Protein AF-A0A3P7I7C4-F1 (afdb_monomer)

Sequence (136 aa):
MLDLSQIRPTVEDSVFALIKLLDEKANQEAFDILNYYKEFAIDVIYRIALGQQGSKMFQDDKMTRVDKIFQRSFRQPIFYLANTVPCLGPMLRKLLLATSKLRQKILPVPVLFEQVYRTIDDRIDERVIYDDWITQ

Structure (mmCIF, N/CA/C/O backbone):
data_AF-A0A3P7I7C4-F1
#
_entry.id   AF-A0A3P7I7C4-F1
#
loop_
_atom_site.group_PDB
_atom_site.id
_atom_site.type_symbol
_atom_site.label_atom_id
_atom_site.label_alt_id
_atom_site.label_comp_id
_atom_site.label_asym_id
_atom_site.label_entity_id
_atom_site.label_seq_id
_atom_site.pdbx_PDB_ins_code
_atom_site.Cartn_x
_atom_site.Cartn_y
_atom_site.Cartn_z
_atom_site.occupan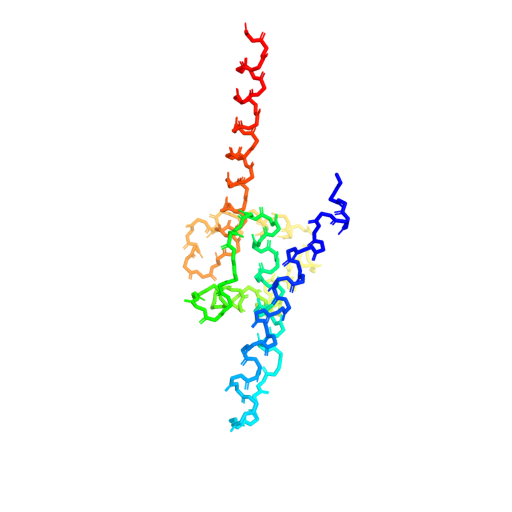cy
_atom_site.B_iso_or_equiv
_atom_site.auth_seq_id
_atom_site.auth_comp_id
_atom_site.auth_asym_id
_atom_site.auth_atom_id
_atom_site.pdbx_PDB_model_num
ATOM 1 N N . MET A 1 1 ? 20.246 -5.024 -6.135 1.00 43.50 1 MET A N 1
ATOM 2 C CA . MET A 1 1 ? 19.690 -5.804 -5.007 1.00 43.50 1 MET A CA 1
ATOM 3 C C . MET A 1 1 ? 19.291 -4.788 -3.948 1.00 43.50 1 MET A C 1
ATOM 5 O O . MET A 1 1 ? 20.137 -3.969 -3.621 1.00 43.50 1 MET A O 1
ATOM 9 N N . LEU A 1 2 ? 18.020 -4.726 -3.536 1.00 56.19 2 LEU A N 1
ATOM 10 C CA . LEU A 1 2 ? 17.577 -3.776 -2.505 1.00 56.19 2 LEU A CA 1
ATOM 11 C C . LEU A 1 2 ? 18.249 -4.145 -1.181 1.00 56.19 2 LEU A C 1
ATOM 13 O O . LEU A 1 2 ? 18.064 -5.262 -0.701 1.00 56.19 2 LEU A O 1
ATOM 17 N N . ASP A 1 3 ? 19.038 -3.233 -0.625 1.00 76.44 3 ASP A N 1
ATOM 18 C CA . ASP A 1 3 ? 19.624 -3.427 0.694 1.00 76.44 3 ASP A CA 1
ATOM 19 C C . ASP A 1 3 ? 18.575 -3.090 1.764 1.00 76.44 3 ASP A C 1
ATOM 21 O O . ASP A 1 3 ? 17.900 -2.058 1.699 1.00 76.44 3 ASP A O 1
ATOM 25 N N . LEU A 1 4 ? 18.408 -3.980 2.743 1.00 72.69 4 LEU A N 1
ATOM 26 C CA . LEU A 1 4 ? 17.391 -3.853 3.794 1.00 72.69 4 LEU A CA 1
ATOM 27 C C . LEU A 1 4 ? 17.602 -2.586 4.634 1.00 72.69 4 LEU A C 1
ATOM 29 O O . LEU A 1 4 ? 16.640 -2.013 5.145 1.00 72.69 4 LEU A O 1
ATOM 33 N N . SER A 1 5 ? 18.852 -2.124 4.718 1.00 75.31 5 SER A N 1
ATOM 34 C CA . SER A 1 5 ? 19.245 -0.872 5.368 1.00 75.31 5 SER A CA 1
ATOM 35 C C . SER A 1 5 ? 18.533 0.354 4.777 1.00 75.31 5 SER A C 1
ATOM 37 O O . SER A 1 5 ? 18.150 1.254 5.521 1.00 75.31 5 SER A O 1
ATOM 39 N N . GLN A 1 6 ? 18.290 0.366 3.462 1.00 77.50 6 GLN A N 1
ATOM 40 C CA . GLN A 1 6 ? 17.668 1.487 2.749 1.00 77.50 6 GLN A CA 1
ATOM 41 C C . GLN A 1 6 ? 16.142 1.480 2.854 1.00 77.50 6 GLN A C 1
ATOM 43 O O . GLN A 1 6 ? 15.512 2.532 2.836 1.00 77.50 6 GLN A O 1
ATOM 48 N N . ILE A 1 7 ? 15.541 0.295 2.977 1.00 83.44 7 ILE A N 1
ATOM 49 C CA . ILE A 1 7 ? 14.085 0.131 3.083 1.00 83.44 7 ILE A CA 1
ATOM 50 C C . ILE A 1 7 ? 13.589 0.440 4.501 1.00 83.44 7 ILE A C 1
ATOM 52 O O . ILE A 1 7 ? 12.469 0.920 4.685 1.00 83.44 7 ILE A O 1
ATOM 56 N N . ARG A 1 8 ? 14.417 0.152 5.510 1.00 84.12 8 ARG A N 1
ATOM 57 C CA . ARG A 1 8 ? 14.079 0.297 6.927 1.00 84.12 8 ARG A CA 1
ATOM 58 C C . ARG A 1 8 ? 13.399 1.630 7.291 1.00 84.12 8 ARG A C 1
ATOM 60 O O . ARG A 1 8 ? 12.311 1.547 7.859 1.00 84.12 8 ARG A O 1
ATOM 67 N N . PRO A 1 9 ? 13.936 2.821 6.951 1.00 86.81 9 PRO A N 1
ATOM 68 C CA . PRO A 1 9 ? 13.287 4.087 7.312 1.00 86.81 9 PRO A CA 1
ATOM 69 C C . PRO A 1 9 ? 11.890 4.225 6.692 1.00 86.81 9 PRO A C 1
ATOM 71 O O . PRO A 1 9 ? 10.952 4.675 7.340 1.00 86.81 9 PRO A O 1
ATOM 74 N N . THR A 1 10 ? 11.709 3.757 5.456 1.00 86.00 10 THR A N 1
ATOM 75 C CA . THR A 1 10 ? 10.410 3.786 4.774 1.00 86.00 10 THR A CA 1
ATOM 76 C C . THR A 1 10 ? 9.372 2.906 5.468 1.00 86.00 10 THR A C 1
ATOM 78 O O . THR A 1 10 ? 8.196 3.276 5.545 1.00 86.00 10 THR A O 1
ATOM 81 N N . VAL A 1 11 ? 9.794 1.739 5.961 1.00 86.94 11 VAL A N 1
ATOM 82 C CA . VAL A 1 11 ? 8.928 0.825 6.711 1.00 86.94 11 VAL A CA 1
ATOM 83 C C . VAL A 1 11 ? 8.595 1.411 8.077 1.00 86.94 11 VAL A C 1
ATOM 85 O O . VAL A 1 11 ? 7.423 1.423 8.437 1.00 86.94 11 VAL A O 1
ATOM 88 N N . GLU A 1 12 ? 9.582 1.944 8.801 1.00 88.88 12 GLU A N 1
ATOM 89 C CA . GLU A 1 12 ? 9.382 2.589 10.106 1.00 88.88 12 GLU A CA 1
ATOM 90 C C . GLU A 1 12 ? 8.370 3.738 10.010 1.00 88.88 12 GLU A C 1
ATOM 92 O O . GLU A 1 12 ? 7.392 3.745 10.755 1.00 88.88 12 GLU A O 1
ATOM 97 N N . ASP A 1 13 ? 8.503 4.624 9.021 1.00 88.56 13 ASP A N 1
ATOM 98 C CA . ASP A 1 13 ? 7.534 5.700 8.768 1.00 88.56 13 ASP A CA 1
ATOM 99 C C . ASP A 1 13 ? 6.113 5.181 8.499 1.00 88.56 13 ASP A C 1
ATOM 101 O O . ASP A 1 13 ? 5.125 5.786 8.920 1.00 88.56 13 ASP A O 1
ATOM 105 N N . SER A 1 14 ? 5.994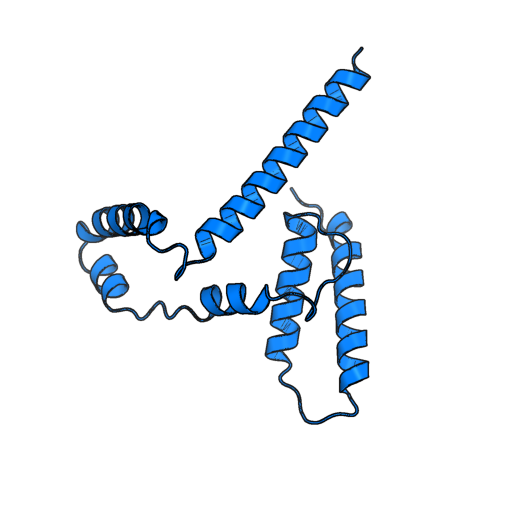 4.063 7.778 1.00 86.88 14 SER A N 1
ATOM 106 C CA . SER A 1 14 ? 4.694 3.451 7.466 1.00 86.88 14 SER A CA 1
ATOM 107 C C . SER A 1 14 ? 4.076 2.799 8.709 1.00 86.88 14 SER A C 1
ATOM 109 O O . SER A 1 14 ? 2.861 2.842 8.897 1.00 86.88 14 SER A O 1
ATOM 111 N N . VAL A 1 15 ? 4.905 2.233 9.595 1.00 90.12 15 VAL A N 1
ATOM 112 C CA . VAL A 1 15 ? 4.474 1.700 10.896 1.00 90.12 15 VAL A CA 1
ATOM 113 C C . VAL A 1 15 ? 4.033 2.829 11.828 1.00 90.12 15 VAL A C 1
ATOM 115 O O . VAL A 1 15 ? 2.999 2.698 12.476 1.00 90.12 15 VAL A O 1
ATOM 118 N N . PHE A 1 16 ? 4.750 3.955 11.873 1.00 91.62 16 PHE A N 1
ATOM 119 C CA . PHE A 1 16 ? 4.328 5.116 12.664 1.00 91.62 16 PHE A CA 1
ATOM 120 C C . PHE A 1 16 ? 2.964 5.650 12.214 1.00 91.62 16 PHE A C 1
ATOM 122 O O . PHE A 1 16 ? 2.111 5.939 13.054 1.00 91.62 16 PHE A O 1
ATOM 129 N N . ALA A 1 17 ? 2.726 5.723 10.900 1.00 87.38 17 ALA A N 1
ATOM 130 C CA . ALA A 1 17 ? 1.420 6.091 10.357 1.00 87.38 17 ALA A CA 1
ATOM 131 C C . ALA A 1 17 ? 0.323 5.093 10.766 1.00 87.38 17 ALA A C 1
ATOM 133 O O . ALA A 1 17 ? -0.752 5.509 11.196 1.00 87.38 17 ALA A O 1
ATOM 134 N N . LEU A 1 18 ? 0.612 3.787 10.710 1.00 89.44 18 LEU A N 1
ATOM 135 C CA . LEU A 1 18 ? -0.313 2.742 11.152 1.00 89.44 18 LEU A CA 1
ATOM 136 C C . LEU A 1 18 ? -0.677 2.884 12.631 1.00 89.44 18 LEU A C 1
ATOM 138 O O . LEU A 1 18 ? -1.854 2.860 12.971 1.00 89.44 18 LEU A O 1
ATOM 142 N N . ILE A 1 19 ? 0.320 3.034 13.506 1.00 89.44 19 ILE A N 1
ATOM 143 C CA . ILE A 1 19 ? 0.104 3.157 14.953 1.00 89.44 19 ILE A CA 1
ATOM 144 C C . ILE A 1 19 ? -0.742 4.389 15.255 1.00 89.44 19 ILE A C 1
ATOM 146 O O . ILE A 1 19 ? -1.674 4.291 16.043 1.00 89.44 19 ILE A O 1
ATOM 150 N N . LYS A 1 20 ? -0.483 5.518 14.587 1.00 88.50 20 LYS A N 1
ATOM 151 C CA . LYS A 1 20 ? -1.292 6.730 14.748 1.00 88.50 20 LYS A CA 1
ATOM 152 C C . LYS A 1 20 ? -2.762 6.493 14.381 1.00 88.50 20 LYS A C 1
ATOM 154 O O . LYS A 1 20 ? -3.650 6.888 15.126 1.00 88.50 20 LYS A O 1
ATOM 159 N N . LEU A 1 21 ? -3.021 5.800 13.272 1.00 86.06 21 LEU A N 1
ATOM 160 C CA . LEU A 1 21 ? -4.379 5.444 12.845 1.00 86.06 21 LEU A CA 1
ATOM 161 C C . LEU A 1 21 ? -5.064 4.463 13.805 1.00 86.06 21 LEU A C 1
ATOM 163 O O . LEU A 1 21 ? -6.275 4.541 14.010 1.00 86.06 21 LEU A O 1
ATOM 167 N N . LEU A 1 22 ? -4.301 3.523 14.368 1.00 86.19 22 LEU A N 1
ATOM 168 C CA . LEU A 1 22 ? -4.800 2.594 15.377 1.00 86.19 22 LEU A CA 1
ATOM 169 C C . LEU A 1 22 ? -5.128 3.322 16.680 1.00 86.19 22 LEU A C 1
ATOM 171 O O . LEU A 1 22 ? -6.161 3.031 17.261 1.00 86.19 22 LEU A O 1
ATOM 175 N N . ASP A 1 23 ? -4.304 4.280 17.103 1.00 87.19 23 ASP A N 1
ATOM 176 C CA . ASP A 1 23 ? -4.517 5.084 18.311 1.00 87.19 23 ASP A CA 1
ATOM 177 C C . ASP A 1 23 ? -5.764 5.978 18.183 1.00 87.19 23 ASP A C 1
ATOM 179 O O . ASP A 1 23 ? -6.625 5.995 19.061 1.00 87.19 23 ASP A O 1
ATOM 183 N N . GLU A 1 24 ? -5.951 6.618 17.021 1.00 85.12 24 GLU A N 1
ATOM 184 C CA . GLU A 1 24 ? -7.161 7.393 16.700 1.00 85.12 24 GLU A CA 1
ATOM 185 C C . GLU A 1 24 ? -8.445 6.540 16.754 1.00 85.12 24 GLU A C 1
ATOM 187 O O . GLU A 1 24 ? -9.515 7.032 17.122 1.00 85.12 24 GLU A O 1
ATOM 192 N N . LYS A 1 25 ? -8.346 5.249 16.412 1.00 80.31 25 LYS A N 1
ATOM 193 C CA . LYS A 1 25 ? -9.464 4.293 16.424 1.00 80.31 25 LYS A CA 1
ATOM 194 C C . LYS A 1 25 ? -9.545 3.426 17.678 1.00 80.31 25 LYS A C 1
ATOM 196 O O . LYS A 1 25 ? -10.552 2.746 17.854 1.00 80.31 25 LYS A O 1
ATOM 201 N N . ALA A 1 26 ? -8.549 3.455 18.561 1.00 77.50 26 ALA A N 1
ATOM 202 C CA . ALA A 1 26 ? -8.478 2.584 19.736 1.00 77.50 26 ALA A CA 1
ATOM 203 C C . ALA A 1 26 ? -9.627 2.836 20.723 1.00 77.50 26 ALA A C 1
ATOM 205 O O . ALA A 1 26 ? -10.052 1.924 21.425 1.00 77.50 26 ALA A O 1
ATOM 206 N N . ASN A 1 27 ? -10.162 4.061 20.733 1.00 72.62 27 ASN A N 1
ATOM 207 C CA . ASN A 1 27 ? -11.322 4.447 21.539 1.00 72.62 27 ASN A CA 1
ATOM 208 C C . ASN A 1 27 ? -12.679 4.165 20.856 1.00 72.62 27 ASN A C 1
ATOM 210 O O . ASN A 1 27 ? -13.718 4.543 21.396 1.00 72.62 27 ASN A O 1
ATOM 214 N N . GLN A 1 28 ? -12.691 3.558 19.665 1.00 75.44 28 GLN A N 1
ATOM 215 C CA . GLN A 1 28 ? -13.901 3.215 18.905 1.00 75.44 28 GLN A CA 1
ATOM 216 C C . GLN A 1 28 ? -14.229 1.709 19.004 1.00 75.44 28 GLN A C 1
ATOM 218 O O . GLN A 1 28 ? -13.577 0.960 19.729 1.00 75.44 28 GLN A O 1
ATOM 223 N N . GLU A 1 29 ? -15.279 1.263 18.302 1.00 68.62 29 GLU A N 1
ATOM 224 C CA . GLU A 1 29 ? -15.682 -0.150 18.231 1.00 68.62 29 GLU A CA 1
ATOM 225 C C . GLU A 1 29 ? -14.577 -1.075 17.692 1.00 68.62 29 GLU A C 1
ATOM 227 O O . GLU A 1 29 ? -13.643 -0.647 17.010 1.00 68.62 29 GLU A O 1
ATOM 232 N N . ALA A 1 30 ? -14.728 -2.376 17.972 1.00 73.62 30 ALA A N 1
ATOM 233 C CA . ALA A 1 30 ? -13.850 -3.428 17.475 1.00 73.62 30 ALA A CA 1
ATOM 234 C C . ALA A 1 30 ? -13.633 -3.295 15.958 1.00 73.62 30 ALA A C 1
ATOM 236 O O . ALA A 1 30 ? -14.571 -3.391 15.166 1.00 73.62 30 ALA A O 1
ATOM 237 N N . PHE A 1 31 ? -12.381 -3.078 15.556 1.00 74.12 31 PHE A N 1
ATOM 238 C CA . PHE A 1 31 ? -12.007 -2.876 14.162 1.00 74.12 31 PHE A CA 1
ATOM 239 C C . PHE A 1 31 ? -11.283 -4.100 13.587 1.00 74.12 31 PHE A C 1
ATOM 241 O O . PHE A 1 31 ? -10.593 -4.842 14.288 1.00 74.12 31 PHE A O 1
ATOM 248 N N 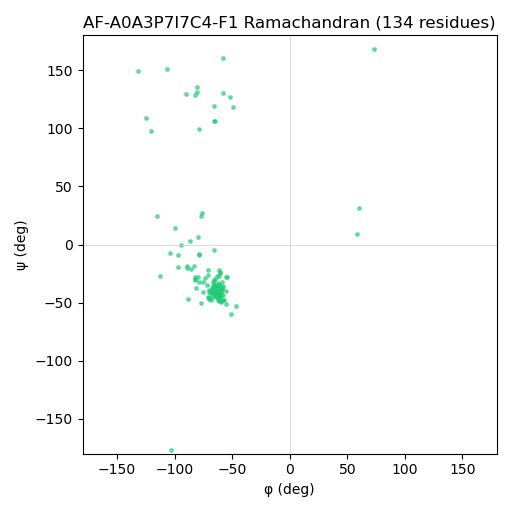. ASP A 1 32 ? -11.429 -4.304 12.278 1.00 80.56 32 ASP A N 1
ATOM 249 C CA . ASP A 1 32 ? -10.788 -5.406 11.560 1.00 80.56 32 ASP A CA 1
ATOM 250 C C . ASP A 1 32 ? -9.312 -5.099 11.270 1.00 80.56 32 ASP A C 1
ATOM 252 O O . ASP A 1 32 ? -8.981 -4.414 10.298 1.00 80.56 32 ASP A O 1
ATOM 256 N N . ILE A 1 33 ? -8.417 -5.644 12.097 1.00 83.25 33 ILE A N 1
ATOM 257 C CA . ILE A 1 33 ? -6.966 -5.460 11.967 1.00 83.25 33 ILE A CA 1
ATOM 258 C C . ILE A 1 33 ? -6.396 -5.998 10.647 1.00 83.25 33 ILE A C 1
ATOM 260 O O . ILE A 1 33 ? -5.344 -5.538 10.199 1.00 83.25 33 ILE A O 1
ATOM 264 N N . LEU A 1 34 ? -7.088 -6.931 9.981 1.00 82.31 34 LEU A N 1
ATOM 265 C CA . LEU A 1 34 ? -6.642 -7.470 8.700 1.00 82.31 34 LEU A CA 1
ATOM 266 C C . LEU A 1 34 ? -6.633 -6.383 7.622 1.00 82.31 34 LEU A C 1
ATOM 268 O O . LEU A 1 34 ? -5.698 -6.320 6.825 1.00 82.31 34 LEU A O 1
ATOM 272 N N . ASN A 1 35 ? -7.638 -5.506 7.605 1.00 79.88 35 ASN A N 1
ATOM 273 C CA . ASN A 1 35 ? -7.701 -4.420 6.624 1.00 79.88 35 ASN A CA 1
ATOM 274 C C . ASN A 1 35 ? -6.590 -3.391 6.852 1.00 79.88 35 ASN A C 1
ATOM 276 O O . ASN A 1 35 ? -5.951 -2.962 5.895 1.00 79.88 35 ASN A O 1
ATOM 280 N N . TYR A 1 36 ? -6.284 -3.088 8.114 1.00 83.94 36 TYR A N 1
ATOM 281 C CA . TYR A 1 36 ? -5.151 -2.242 8.499 1.00 83.94 36 TYR A CA 1
ATOM 282 C C . TYR A 1 36 ? -3.807 -2.823 8.065 1.00 83.94 36 TYR A C 1
ATOM 284 O O . TYR A 1 36 ? -2.966 -2.110 7.520 1.00 83.94 36 TYR A O 1
ATOM 292 N N . TYR A 1 37 ? -3.620 -4.130 8.238 1.00 84.12 37 TYR A N 1
ATOM 293 C CA . TYR A 1 37 ? -2.400 -4.795 7.800 1.00 84.12 37 TYR A CA 1
ATOM 294 C C . TYR A 1 37 ? -2.249 -4.809 6.273 1.00 84.12 37 TYR A C 1
ATOM 296 O O . TYR A 1 37 ? -1.156 -4.586 5.752 1.00 84.12 37 TYR A O 1
ATOM 304 N N . LYS A 1 38 ? -3.342 -5.044 5.535 1.00 81.88 38 LYS A N 1
ATOM 305 C CA . LYS A 1 38 ? -3.318 -5.005 4.067 1.00 81.88 38 LYS A CA 1
ATOM 306 C C . LYS A 1 38 ? -2.960 -3.610 3.543 1.00 81.88 38 LYS A C 1
ATOM 308 O O . LYS A 1 38 ? -2.118 -3.504 2.656 1.00 81.88 38 LYS A O 1
ATOM 313 N N . GLU A 1 39 ? -3.554 -2.560 4.109 1.00 82.69 39 GLU A N 1
ATOM 314 C CA . GLU A 1 39 ? -3.223 -1.166 3.775 1.00 82.69 39 GLU A CA 1
ATOM 315 C C . GLU A 1 39 ? -1.757 -0.847 4.070 1.00 82.69 39 GLU A C 1
ATOM 317 O O . GLU A 1 39 ? -1.064 -0.248 3.248 1.00 82.69 39 GLU A O 1
ATOM 322 N N . PHE A 1 40 ? -1.238 -1.344 5.193 1.00 87.31 40 PHE A N 1
ATOM 323 C CA . PHE A 1 40 ? 0.179 -1.232 5.520 1.00 87.31 40 PHE A CA 1
ATOM 324 C C . PHE A 1 40 ? 1.100 -1.891 4.502 1.00 87.31 40 PHE A C 1
ATOM 326 O O . PHE A 1 40 ? 2.041 -1.253 4.025 1.00 87.31 40 PHE A O 1
ATOM 333 N N . ALA A 1 41 ? 0.817 -3.132 4.117 1.00 85.19 41 ALA A N 1
ATOM 334 C CA . ALA A 1 41 ? 1.626 -3.827 3.125 1.00 85.19 41 ALA A CA 1
ATOM 335 C C . ALA A 1 41 ? 1.651 -3.075 1.782 1.00 85.19 41 ALA A C 1
ATOM 337 O O . ALA A 1 41 ? 2.696 -2.981 1.137 1.00 85.19 41 ALA A O 1
ATOM 338 N N . ILE A 1 42 ? 0.516 -2.505 1.370 1.00 82.38 42 ILE A N 1
ATOM 339 C CA . ILE A 1 42 ? 0.416 -1.737 0.128 1.00 82.38 42 ILE A CA 1
ATOM 340 C C . ILE A 1 42 ? 1.148 -0.405 0.217 1.00 82.38 42 ILE A C 1
ATOM 342 O O . ILE A 1 42 ? 1.885 -0.089 -0.715 1.00 82.38 42 ILE A O 1
ATOM 346 N N . ASP A 1 43 ? 1.003 0.358 1.302 1.00 84.06 43 ASP A N 1
ATOM 347 C CA . ASP A 1 43 ? 1.716 1.633 1.465 1.00 84.06 43 ASP A CA 1
ATOM 348 C C . ASP A 1 43 ? 3.234 1.417 1.381 1.00 84.06 43 ASP A C 1
ATOM 350 O O . ASP A 1 43 ? 3.919 2.120 0.638 1.00 84.06 43 ASP A O 1
ATOM 354 N N . VAL A 1 44 ? 3.749 0.363 2.026 1.00 85.19 44 VAL A N 1
ATOM 355 C CA . VAL A 1 44 ? 5.167 -0.022 1.958 1.00 85.19 44 VAL A CA 1
ATOM 356 C C . VAL A 1 44 ? 5.589 -0.378 0.530 1.00 85.19 44 VAL A C 1
ATOM 358 O O . VAL A 1 44 ? 6.592 0.144 0.042 1.00 85.19 44 VAL A O 1
ATOM 361 N N . ILE A 1 45 ? 4.827 -1.220 -0.177 1.00 81.94 45 ILE A N 1
ATOM 362 C CA . ILE A 1 45 ? 5.139 -1.591 -1.568 1.00 81.94 45 ILE A CA 1
ATOM 363 C C . ILE A 1 45 ? 5.124 -0.360 -2.476 1.00 81.94 45 ILE A C 1
ATOM 365 O O . ILE A 1 45 ? 6.031 -0.194 -3.284 1.00 81.94 45 ILE A O 1
ATOM 369 N N . TYR A 1 46 ? 4.137 0.526 -2.339 1.00 77.44 46 TYR A N 1
ATOM 370 C CA . TYR A 1 46 ? 4.057 1.754 -3.132 1.00 77.44 46 TYR A CA 1
ATOM 371 C C . TYR A 1 46 ? 5.231 2.691 -2.843 1.00 77.44 46 TYR A C 1
ATOM 373 O O . TYR A 1 46 ? 5.836 3.232 -3.766 1.00 77.44 46 TYR A O 1
ATOM 381 N N . ARG A 1 47 ? 5.602 2.873 -1.577 1.00 82.19 47 ARG A N 1
ATOM 382 C CA . ARG A 1 47 ? 6.741 3.721 -1.211 1.00 82.19 47 ARG A CA 1
ATOM 383 C C . ARG A 1 47 ? 8.071 3.145 -1.696 1.00 82.19 47 ARG A C 1
ATOM 385 O O . ARG A 1 47 ? 8.913 3.905 -2.152 1.00 82.19 47 ARG A O 1
ATOM 392 N N . ILE A 1 48 ? 8.257 1.826 -1.663 1.00 81.81 48 ILE A N 1
ATOM 393 C CA . ILE A 1 48 ? 9.499 1.191 -2.132 1.00 81.81 48 ILE A CA 1
ATOM 394 C C . ILE A 1 48 ? 9.549 1.130 -3.663 1.00 81.81 48 ILE A C 1
ATOM 396 O O . ILE A 1 48 ? 10.545 1.522 -4.263 1.00 81.81 48 ILE A O 1
ATOM 400 N N . ALA A 1 49 ? 8.490 0.632 -4.305 1.00 74.31 49 ALA A N 1
ATOM 401 C CA . ALA A 1 49 ? 8.482 0.353 -5.740 1.00 74.31 49 ALA A CA 1
ATOM 402 C C . ALA A 1 49 ? 8.229 1.603 -6.592 1.00 74.31 49 ALA A C 1
ATOM 404 O O . ALA A 1 49 ? 8.824 1.745 -7.654 1.00 74.31 49 ALA A O 1
ATOM 405 N N . LEU A 1 50 ? 7.357 2.508 -6.133 1.00 72.06 50 LEU A N 1
ATOM 406 C CA . LEU A 1 50 ? 6.994 3.733 -6.857 1.00 72.06 50 LEU A CA 1
ATOM 407 C C . LEU A 1 50 ? 7.661 4.980 -6.270 1.00 72.06 50 LEU A C 1
ATOM 409 O O . LEU A 1 50 ? 7.537 6.068 -6.827 1.00 72.06 50 LEU A O 1
ATOM 413 N N . GLY A 1 51 ? 8.346 4.849 -5.129 1.00 71.88 51 GLY A N 1
ATOM 414 C CA . GLY A 1 51 ? 8.992 5.972 -4.457 1.00 71.88 51 GLY A CA 1
ATOM 415 C C . GLY A 1 51 ? 8.025 7.078 -4.051 1.00 71.88 51 GLY A C 1
ATOM 416 O O . GLY A 1 51 ? 8.390 8.254 -4.069 1.00 71.88 51 GLY A O 1
ATOM 417 N N . GLN A 1 52 ? 6.786 6.698 -3.730 1.00 73.06 52 GLN A N 1
ATOM 418 C CA . GLN A 1 52 ? 5.777 7.601 -3.201 1.00 73.06 52 GLN A CA 1
ATOM 419 C C . GLN A 1 52 ? 6.279 8.258 -1.907 1.00 73.06 52 GLN A C 1
ATOM 421 O O . GLN A 1 52 ? 6.715 7.569 -0.990 1.00 73.06 52 GLN A O 1
ATOM 426 N N . GLN A 1 53 ? 6.169 9.584 -1.823 1.00 74.75 53 GLN A N 1
ATOM 427 C CA . GLN A 1 53 ? 6.509 10.342 -0.619 1.00 74.75 53 GLN A CA 1
ATOM 428 C C . GLN A 1 53 ? 5.348 10.316 0.384 1.00 74.75 53 GLN A C 1
ATOM 430 O O . GLN A 1 53 ? 4.212 10.647 0.031 1.00 74.75 53 GLN A O 1
ATOM 435 N N . GLY A 1 54 ? 5.644 9.951 1.634 1.00 72.81 54 GLY A N 1
ATOM 436 C CA . GLY A 1 54 ? 4.677 9.950 2.734 1.00 72.81 54 GLY A CA 1
ATOM 437 C C . GLY A 1 54 ? 3.630 8.827 2.682 1.00 72.81 54 GLY A C 1
ATOM 438 O O . GLY A 1 54 ? 3.506 8.085 1.703 1.00 72.81 54 GLY A O 1
ATOM 439 N N . SER A 1 55 ? 2.894 8.665 3.791 1.00 73.25 55 SER A N 1
ATOM 440 C CA . SER A 1 55 ? 1.929 7.569 3.953 1.00 73.25 55 SER A CA 1
ATOM 441 C C . SER A 1 55 ? 0.595 8.052 3.445 1.00 73.25 55 SER A C 1
ATOM 443 O O . SER A 1 55 ? 0.157 9.133 3.833 1.00 73.25 55 SER A O 1
ATOM 445 N N . LYS A 1 56 ? -0.036 7.262 2.580 1.00 74.19 56 LYS A N 1
ATOM 446 C CA . LYS A 1 56 ? -1.387 7.551 2.080 1.00 74.19 56 LYS A CA 1
ATOM 447 C C . LYS A 1 56 ? -2.391 6.487 2.521 1.00 74.19 56 LYS A C 1
ATOM 449 O O . LYS A 1 56 ? -3.408 6.292 1.858 1.00 74.19 56 LYS A O 1
ATOM 454 N N . MET A 1 57 ? -2.096 5.798 3.624 1.00 73.81 57 MET A N 1
ATOM 455 C CA . MET A 1 57 ? -2.983 4.807 4.232 1.00 73.81 57 MET A CA 1
ATOM 456 C C . MET A 1 57 ? -4.379 5.391 4.456 1.00 73.81 57 MET A C 1
ATOM 458 O O . MET A 1 57 ? -4.510 6.450 5.068 1.00 73.81 57 MET A O 1
ATOM 462 N N . PHE A 1 58 ? -5.408 4.699 3.960 1.00 70.94 58 PHE A N 1
ATOM 463 C CA . PHE A 1 58 ? -6.825 5.077 4.081 1.00 70.94 58 PHE A CA 1
ATOM 464 C C . PHE A 1 58 ? -7.224 6.446 3.497 1.00 70.94 58 PHE A C 1
ATOM 466 O O . PHE A 1 58 ? -8.354 6.886 3.699 1.00 70.94 58 PHE A O 1
ATOM 473 N N . GLN A 1 59 ? -6.337 7.125 2.761 1.00 69.31 59 GLN A N 1
ATOM 474 C CA . GLN A 1 59 ? -6.649 8.397 2.093 1.00 69.31 59 GLN A CA 1
ATOM 475 C C . GLN A 1 59 ? -7.032 8.226 0.620 1.00 69.31 59 GLN A C 1
ATOM 477 O O . GLN A 1 59 ? -7.618 9.134 0.034 1.00 69.31 59 GLN A O 1
ATOM 482 N N . ASP A 1 60 ? -6.681 7.095 0.006 1.00 64.44 60 ASP A N 1
ATOM 483 C CA . ASP A 1 60 ? -6.783 6.893 -1.439 1.00 64.44 60 ASP A CA 1
ATOM 484 C C . AS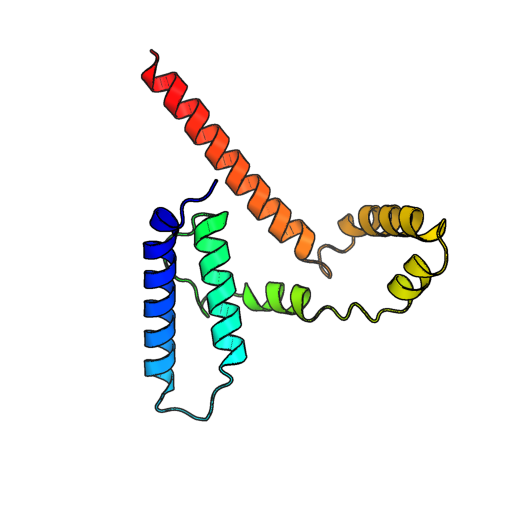P A 1 60 ? -7.475 5.561 -1.763 1.00 64.44 60 ASP A C 1
ATOM 486 O O . ASP A 1 60 ? -7.329 4.573 -1.046 1.00 64.44 60 ASP A O 1
ATOM 490 N N . ASP A 1 61 ? -8.185 5.497 -2.890 1.00 65.31 61 ASP A N 1
ATOM 491 C CA . ASP A 1 61 ? -9.045 4.366 -3.295 1.00 65.31 61 ASP A CA 1
ATOM 492 C C . ASP A 1 61 ? -8.232 3.158 -3.833 1.00 65.31 61 ASP A C 1
ATOM 494 O O . ASP A 1 61 ? -8.674 2.341 -4.651 1.00 65.31 61 ASP A O 1
ATOM 498 N N . LYS A 1 62 ? -6.968 3.060 -3.404 1.00 64.88 62 LYS A N 1
ATOM 499 C CA . LYS A 1 62 ? -5.997 2.035 -3.806 1.00 64.88 62 LYS A CA 1
ATOM 500 C C . LYS A 1 62 ? -6.398 0.673 -3.280 1.00 64.88 62 LYS A C 1
ATOM 502 O O . LYS A 1 62 ? -6.272 -0.321 -3.999 1.00 64.88 62 LYS A O 1
ATOM 507 N N . MET A 1 63 ? -6.948 0.637 -2.074 1.00 62.28 63 MET A N 1
ATOM 508 C CA . MET A 1 63 ? -7.357 -0.602 -1.440 1.00 62.28 63 MET A CA 1
ATOM 509 C C . MET A 1 63 ? -8.509 -1.275 -2.181 1.00 62.28 63 MET A C 1
ATOM 511 O O . MET A 1 63 ? -8.483 -2.486 -2.367 1.00 62.28 63 MET A O 1
ATOM 515 N N . THR A 1 64 ? -9.421 -0.505 -2.782 1.00 63.12 64 THR A N 1
ATOM 516 C CA . THR A 1 64 ? -10.471 -1.031 -3.669 1.00 63.12 64 T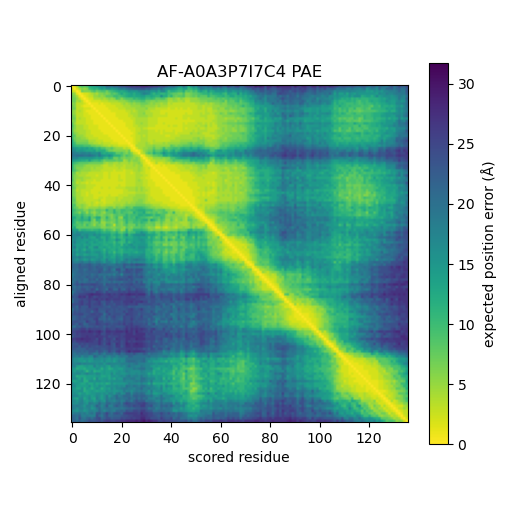HR A CA 1
ATOM 517 C C . THR A 1 64 ? -9.897 -1.734 -4.906 1.00 63.12 64 THR A C 1
ATOM 519 O O . THR A 1 64 ? -10.459 -2.723 -5.388 1.00 63.12 64 THR A O 1
ATOM 522 N N . ARG A 1 65 ? -8.765 -1.263 -5.451 1.00 62.31 65 ARG A N 1
ATOM 523 C CA . ARG A 1 65 ? -8.076 -1.959 -6.556 1.00 62.31 65 ARG A CA 1
ATOM 524 C C . ARG A 1 65 ? -7.342 -3.192 -6.067 1.00 62.31 65 ARG A C 1
ATOM 526 O O . ARG A 1 65 ? -7.382 -4.208 -6.748 1.00 62.31 65 ARG A O 1
ATOM 533 N N . VAL A 1 66 ? -6.695 -3.104 -4.914 1.00 62.56 66 VAL A N 1
ATOM 534 C CA . VAL A 1 66 ? -5.910 -4.189 -4.324 1.00 62.56 66 VAL A CA 1
ATOM 535 C C . VAL A 1 66 ? -6.813 -5.335 -3.874 1.00 62.56 66 VAL A C 1
ATOM 537 O O . VAL A 1 66 ? -6.570 -6.475 -4.258 1.00 62.56 66 VAL A O 1
ATOM 540 N N . ASP A 1 67 ? -7.903 -5.068 -3.159 1.00 63.38 67 ASP A N 1
ATOM 541 C CA . ASP A 1 67 ? -8.861 -6.101 -2.761 1.00 63.38 67 ASP A CA 1
ATOM 542 C C . ASP A 1 67 ? -9.465 -6.794 -3.988 1.00 63.38 67 ASP A C 1
ATOM 544 O O . ASP A 1 67 ? -9.558 -8.016 -4.007 1.00 63.38 67 ASP A O 1
ATOM 548 N N . LYS A 1 68 ? -9.753 -6.079 -5.086 1.00 62.28 68 LYS A N 1
ATOM 549 C CA . LYS A 1 68 ? -10.177 -6.717 -6.353 1.00 62.28 68 LYS A CA 1
ATOM 550 C C . LYS A 1 68 ? -9.137 -7.683 -6.935 1.00 62.28 68 LYS A C 1
ATOM 552 O O . LYS A 1 68 ? -9.491 -8.578 -7.703 1.00 62.28 68 LYS A O 1
ATOM 557 N N . ILE A 1 69 ? -7.861 -7.501 -6.607 1.00 61.72 69 ILE A N 1
ATOM 558 C CA . ILE A 1 69 ? -6.757 -8.344 -7.074 1.00 61.72 69 ILE A CA 1
ATOM 559 C C . ILE A 1 69 ? -6.551 -9.530 -6.138 1.00 61.72 69 ILE A C 1
ATOM 561 O O . ILE A 1 69 ? -6.448 -10.658 -6.617 1.00 61.72 69 ILE A O 1
ATOM 565 N N . PHE A 1 70 ? -6.522 -9.292 -4.827 1.00 58.50 70 PHE A N 1
ATOM 566 C CA . PHE A 1 70 ? -6.241 -10.319 -3.823 1.00 58.50 70 PHE A CA 1
ATOM 567 C C . PHE A 1 70 ? -7.468 -11.161 -3.452 1.00 58.50 70 PHE A C 1
ATOM 569 O O . PHE A 1 70 ? -7.325 -12.353 -3.200 1.00 58.50 70 PHE A O 1
ATOM 576 N N . GLN A 1 71 ? -8.682 -10.606 -3.503 1.00 61.31 71 GLN A N 1
ATOM 577 C CA . GLN A 1 71 ? -9.936 -11.364 -3.349 1.00 61.31 71 GLN A CA 1
ATOM 578 C C . GLN A 1 71 ? -10.344 -12.089 -4.635 1.00 61.31 71 GLN A C 1
ATOM 580 O O . GLN A 1 71 ? -11.427 -12.676 -4.728 1.00 61.31 71 GLN A O 1
ATOM 585 N N . ARG A 1 72 ? -9.492 -12.060 -5.664 1.00 58.00 72 ARG A N 1
ATOM 586 C CA . ARG A 1 72 ? -9.760 -12.759 -6.907 1.00 58.00 72 ARG A CA 1
ATOM 587 C C . ARG A 1 72 ? -9.779 -14.256 -6.640 1.00 58.00 72 ARG A C 1
ATOM 589 O O . ARG A 1 72 ? -8.749 -14.900 -6.471 1.00 58.00 72 ARG A O 1
ATOM 596 N N . SER A 1 73 ? -10.978 -14.822 -6.644 1.00 53.47 73 SER A N 1
ATOM 597 C CA . SER A 1 73 ? -11.140 -16.261 -6.535 1.00 53.47 73 SER A CA 1
ATOM 598 C C . SER A 1 73 ? -10.545 -16.928 -7.776 1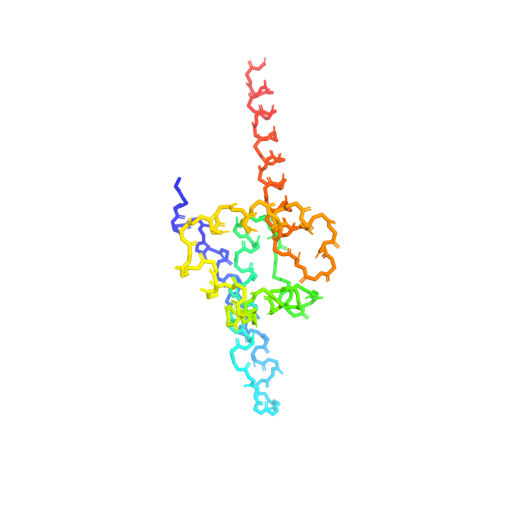.00 53.47 73 SER A C 1
ATOM 600 O O . SER A 1 73 ? -11.120 -16.890 -8.866 1.00 53.47 73 SER A O 1
ATOM 602 N N . PHE A 1 74 ? -9.385 -17.566 -7.610 1.00 56.72 74 PHE A N 1
ATOM 603 C CA . PHE A 1 74 ? -8.789 -18.449 -8.617 1.00 56.72 74 PHE A CA 1
ATOM 604 C C . PHE A 1 74 ? -9.634 -19.710 -8.858 1.00 56.72 74 PHE A C 1
ATOM 606 O O . PHE A 1 74 ? -9.354 -20.469 -9.781 1.00 56.72 74 PHE A O 1
ATOM 613 N N . ARG A 1 75 ? -10.715 -19.911 -8.088 1.00 54.75 75 ARG A N 1
ATOM 614 C CA . ARG A 1 75 ? -11.665 -21.022 -8.228 1.00 54.75 75 ARG A CA 1
ATOM 615 C C . ARG A 1 75 ? -12.634 -20.853 -9.404 1.00 54.75 75 ARG A C 1
ATOM 617 O O . ARG A 1 75 ? -13.758 -21.345 -9.350 1.00 54.75 75 ARG A O 1
ATOM 624 N N . GLN A 1 76 ? -12.251 -20.135 -10.459 1.00 63.53 76 GLN A N 1
ATOM 625 C CA . GLN A 1 76 ? -13.081 -20.094 -11.661 1.00 63.53 76 GLN A CA 1
ATOM 626 C C . GLN A 1 76 ? -12.835 -21.363 -12.488 1.00 63.53 76 GLN A C 1
ATOM 628 O O . GLN A 1 76 ? -11.676 -21.729 -12.693 1.00 63.53 76 GLN A O 1
ATOM 633 N N . PRO A 1 77 ? -13.888 -22.019 -13.010 1.00 61.59 77 PRO A N 1
ATOM 634 C CA . PRO A 1 77 ? -13.776 -23.287 -13.739 1.00 61.59 77 PRO A CA 1
ATOM 635 C C . PRO A 1 77 ? -12.807 -23.215 -14.928 1.00 61.59 77 PRO A C 1
ATOM 637 O O . PRO A 1 77 ? -12.138 -24.191 -15.240 1.00 61.59 77 PRO A O 1
ATOM 640 N N . ILE A 1 78 ? -12.640 -22.032 -15.524 1.00 64.50 78 ILE A N 1
ATOM 641 C CA . ILE A 1 78 ? -11.681 -21.765 -16.605 1.00 64.50 78 ILE A CA 1
ATOM 642 C C . ILE A 1 78 ? -10.228 -22.063 -16.191 1.00 64.50 78 ILE A C 1
ATOM 644 O O . ILE A 1 78 ? -9.465 -22.576 -17.005 1.00 64.50 78 ILE A O 1
ATOM 648 N N . PHE A 1 79 ? -9.835 -21.789 -14.942 1.00 63.62 79 PHE A N 1
ATOM 649 C CA . PHE A 1 79 ? -8.476 -22.080 -14.465 1.00 63.62 79 PHE A CA 1
ATOM 650 C C . PHE A 1 79 ? -8.263 -23.574 -14.192 1.00 63.62 79 PHE A C 1
ATOM 652 O O . PHE A 1 79 ? -7.176 -24.090 -14.437 1.00 63.62 79 PHE A O 1
ATOM 659 N N . TYR A 1 80 ? -9.305 -24.290 -13.764 1.00 68.25 80 TYR A N 1
ATOM 660 C CA . TYR A 1 80 ? -9.254 -25.748 -13.622 1.00 68.25 80 TYR A CA 1
ATOM 661 C C . TYR A 1 80 ? -9.199 -26.457 -14.983 1.00 68.25 80 TYR A C 1
ATOM 663 O O . TYR A 1 80 ? -8.428 -27.402 -15.162 1.00 68.25 80 TYR A O 1
ATOM 671 N N . LEU A 1 81 ? -9.951 -25.962 -15.971 1.00 63.94 81 LEU A N 1
ATOM 672 C CA . LEU A 1 81 ? -9.914 -26.455 -17.352 1.00 63.94 81 LEU A CA 1
ATOM 673 C C . LEU A 1 81 ? -8.555 -26.197 -18.024 1.00 63.94 81 LEU A C 1
ATOM 675 O O . LEU A 1 81 ? -8.064 -27.036 -18.775 1.00 63.94 81 LEU A O 1
ATOM 679 N N . ALA A 1 82 ? -7.906 -25.072 -17.710 1.00 61.56 82 ALA A N 1
ATOM 680 C CA . ALA A 1 82 ? -6.570 -24.757 -18.216 1.00 61.56 82 ALA A CA 1
ATOM 681 C C . ALA A 1 82 ? -5.479 -25.719 -17.708 1.00 61.56 82 ALA A C 1
ATOM 683 O O . ALA A 1 82 ? -4.511 -25.959 -18.426 1.00 61.56 82 ALA A O 1
ATOM 684 N N . ASN A 1 83 ? -5.635 -26.269 -16.497 1.00 62.62 83 ASN A N 1
ATOM 685 C CA . ASN A 1 83 ? -4.668 -27.191 -15.887 1.00 62.62 83 ASN A CA 1
ATOM 686 C C . ASN A 1 83 ? -4.912 -28.670 -16.226 1.00 62.62 83 ASN A C 1
ATOM 688 O O . ASN A 1 83 ? -4.011 -29.483 -16.053 1.00 62.62 83 ASN A O 1
ATOM 692 N N . THR A 1 84 ? -6.108 -29.035 -16.692 1.00 69.56 84 THR A N 1
ATOM 693 C CA . THR A 1 84 ? -6.460 -30.429 -17.023 1.00 69.56 84 THR A CA 1
ATOM 694 C C . THR A 1 84 ? -6.143 -30.805 -18.470 1.00 69.56 84 THR A C 1
ATOM 696 O O . THR A 1 84 ? -5.981 -31.986 -18.765 1.00 69.56 84 THR A O 1
ATOM 699 N N . VAL A 1 85 ? -5.996 -29.825 -19.371 1.00 71.12 85 VAL A N 1
ATOM 700 C CA . VAL A 1 85 ? -5.697 -30.066 -20.791 1.00 71.12 85 VAL A CA 1
ATOM 701 C C . VAL A 1 85 ? -4.429 -29.302 -21.208 1.00 71.12 85 VAL A C 1
ATOM 703 O O . VAL A 1 85 ? -4.481 -28.077 -21.358 1.00 71.12 85 VAL A O 1
ATOM 706 N N . PRO A 1 86 ? -3.295 -29.986 -21.469 1.00 64.69 86 PRO A N 1
ATOM 707 C CA . PRO A 1 86 ? -1.999 -29.337 -21.709 1.00 64.69 86 PRO A CA 1
ATOM 708 C C . PRO A 1 86 ? -1.973 -28.392 -22.924 1.00 64.69 86 PRO A C 1
ATOM 710 O O . PRO A 1 86 ? -1.183 -27.451 -22.962 1.00 64.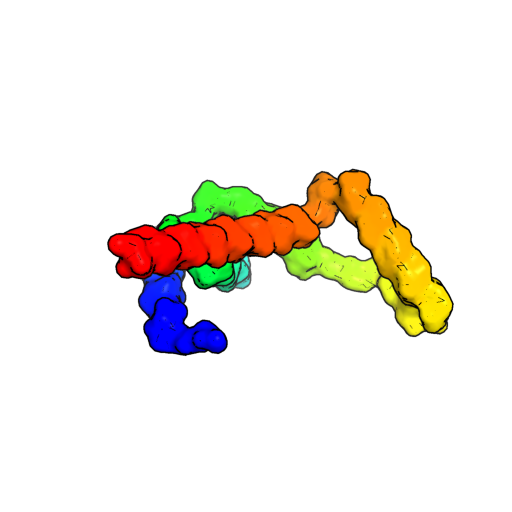69 86 PRO A O 1
ATOM 713 N N . CYS A 1 87 ? -2.864 -28.584 -23.901 1.00 71.00 87 CYS A N 1
ATOM 714 C CA . CYS A 1 87 ? -2.958 -27.726 -25.086 1.00 71.00 87 CYS A CA 1
ATOM 715 C C . CYS A 1 87 ? -3.770 -26.433 -24.843 1.00 71.00 87 CYS A C 1
ATOM 717 O O . CYS A 1 87 ? -3.513 -25.402 -25.467 1.00 71.00 87 CYS A O 1
ATOM 719 N N . LEU A 1 88 ? -4.725 -26.452 -23.902 1.00 68.12 88 LEU A N 1
ATOM 720 C CA . LEU A 1 88 ? -5.606 -25.309 -23.632 1.00 68.12 88 LEU A CA 1
ATOM 721 C C . LEU A 1 88 ? -4.936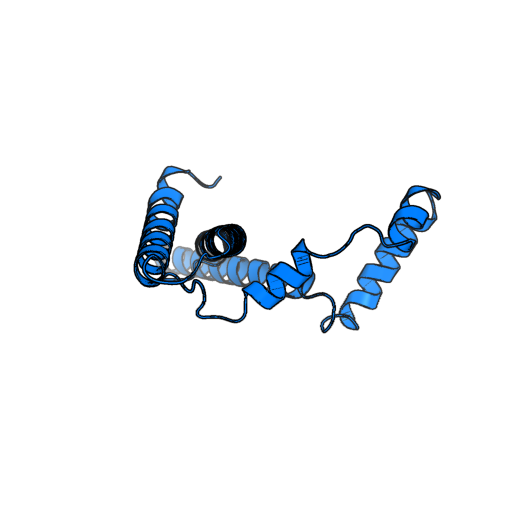 -24.233 -22.778 1.00 68.12 88 LEU A C 1
ATOM 723 O O . LEU A 1 88 ? -5.266 -23.061 -22.933 1.00 68.12 88 LEU A O 1
ATOM 727 N N . GLY A 1 89 ? -3.970 -24.589 -21.928 1.00 68.31 89 GLY A N 1
ATOM 728 C CA . GLY A 1 89 ? -3.213 -23.637 -21.108 1.00 68.31 89 GLY A CA 1
ATOM 729 C C . GLY A 1 89 ? -2.614 -22.461 -21.903 1.00 68.31 89 GLY A C 1
ATOM 730 O O . GLY A 1 89 ? -2.966 -21.306 -21.636 1.00 68.31 89 GLY A O 1
ATOM 731 N N . PRO A 1 90 ? -1.745 -22.698 -22.908 1.00 71.00 90 PRO A N 1
ATOM 732 C CA . PRO A 1 90 ? -1.140 -21.616 -23.688 1.00 71.00 90 PRO A CA 1
ATOM 733 C C . PRO A 1 90 ? -2.157 -20.845 -24.545 1.00 71.00 90 PRO A C 1
ATOM 735 O O . PRO A 1 90 ? -2.015 -19.631 -24.713 1.00 71.00 90 PRO A O 1
ATOM 738 N N . MET A 1 91 ? -3.207 -21.505 -25.043 1.00 72.31 91 MET A N 1
ATOM 739 C CA . MET A 1 91 ? -4.270 -20.859 -25.822 1.00 72.31 91 MET A CA 1
ATOM 740 C C . MET A 1 91 ? -5.127 -19.930 -24.953 1.00 72.31 91 MET A C 1
ATOM 742 O O . MET A 1 91 ? -5.345 -18.774 -25.314 1.00 72.31 91 MET A O 1
ATOM 746 N N . LEU A 1 92 ? -5.543 -20.392 -23.771 1.00 70.62 92 LEU A N 1
ATOM 747 C CA . LEU A 1 92 ? -6.270 -19.589 -22.789 1.00 70.62 92 LEU A CA 1
ATOM 748 C C . LEU A 1 92 ? -5.419 -18.432 -22.281 1.00 70.62 92 LEU A C 1
ATOM 750 O O . LEU A 1 92 ? -5.942 -17.338 -22.114 1.00 70.62 92 LEU A O 1
ATOM 754 N N . ARG A 1 93 ? -4.107 -18.627 -22.097 1.00 68.25 93 ARG A N 1
ATOM 755 C CA . ARG A 1 93 ? -3.185 -17.546 -21.721 1.00 68.25 93 ARG A CA 1
ATOM 756 C C . ARG A 1 93 ? -3.128 -16.461 -22.796 1.00 68.25 93 ARG A C 1
ATOM 758 O O . ARG A 1 93 ? -3.243 -15.285 -22.463 1.00 68.25 93 ARG A O 1
ATOM 765 N N . LYS A 1 94 ? -3.027 -16.836 -24.077 1.00 71.88 94 LYS A N 1
ATOM 766 C CA . LYS A 1 94 ? -3.091 -15.883 -25.201 1.00 71.88 94 LYS A CA 1
ATOM 767 C C . LYS A 1 94 ? -4.451 -15.190 -25.287 1.00 71.88 94 LYS A C 1
ATOM 769 O O . LYS A 1 94 ? -4.491 -13.980 -25.476 1.00 71.88 94 LYS A O 1
ATOM 774 N N . LEU A 1 95 ? -5.548 -15.917 -25.085 1.00 71.69 95 LEU A N 1
ATOM 775 C CA . LEU A 1 95 ? -6.902 -15.360 -25.101 1.00 71.69 95 LEU A CA 1
ATOM 776 C C . LEU A 1 95 ? -7.144 -14.396 -23.926 1.00 71.69 95 LEU A C 1
ATOM 778 O O . LEU A 1 95 ? -7.693 -13.315 -24.117 1.00 71.69 95 LEU A O 1
ATOM 782 N N . LEU A 1 96 ? -6.690 -14.739 -22.719 1.00 66.38 96 LEU A N 1
ATOM 783 C CA . LEU A 1 96 ? -6.733 -13.881 -21.528 1.00 66.38 96 LEU A CA 1
ATOM 784 C C . LEU A 1 96 ? -5.900 -12.609 -21.716 1.00 66.38 96 LEU A C 1
ATOM 786 O O . LEU A 1 96 ? -6.344 -11.527 -21.342 1.00 66.38 96 LEU A O 1
ATOM 790 N N . LEU A 1 97 ? -4.717 -12.720 -22.324 1.00 66.88 97 LEU A N 1
ATOM 791 C CA . LEU A 1 97 ? -3.875 -11.566 -22.643 1.00 66.88 97 LEU A CA 1
ATOM 792 C C . LEU A 1 97 ? -4.488 -10.700 -23.752 1.00 66.88 97 LEU A C 1
ATOM 794 O O . LEU A 1 97 ? -4.494 -9.480 -23.628 1.00 66.88 97 LEU A O 1
ATOM 798 N N . ALA A 1 98 ? -5.074 -11.295 -24.791 1.00 67.56 98 ALA A N 1
ATOM 799 C CA . ALA A 1 98 ? -5.747 -10.559 -25.863 1.00 67.56 98 ALA A CA 1
ATOM 800 C C . ALA A 1 98 ? -7.012 -9.837 -25.364 1.00 67.56 98 ALA A C 1
ATOM 802 O O . ALA A 1 98 ? -7.261 -8.686 -25.717 1.00 67.56 98 ALA A O 1
ATOM 803 N N . THR A 1 99 ? -7.777 -10.478 -24.478 1.00 61.41 99 THR A N 1
ATOM 804 C CA . THR A 1 99 ? -8.977 -9.895 -23.853 1.00 61.41 99 THR A CA 1
ATOM 805 C C . THR A 1 99 ? -8.661 -8.926 -22.709 1.00 61.41 99 THR A C 1
ATOM 807 O O . THR A 1 99 ? -9.559 -8.222 -22.244 1.00 61.41 99 THR A O 1
ATOM 810 N N . SER A 1 100 ? -7.395 -8.820 -22.280 1.00 50.59 100 SER A N 1
ATOM 811 C CA . SER A 1 100 ? -6.965 -7.894 -21.220 1.00 50.59 100 SER A CA 1
ATOM 812 C C . SER A 1 100 ? -7.210 -6.425 -21.581 1.00 50.59 100 SER A C 1
ATOM 814 O O . SER A 1 100 ? -7.633 -5.657 -20.717 1.00 50.59 100 SER A O 1
ATOM 816 N N . LYS A 1 101 ? -7.069 -6.059 -22.866 1.00 54.66 101 LYS A N 1
ATOM 817 C CA . LYS A 1 101 ? -7.339 -4.701 -23.369 1.00 54.66 101 LYS A CA 1
ATOM 818 C C . LYS A 1 101 ? -8.804 -4.288 -23.190 1.00 54.66 101 LYS A C 1
ATOM 820 O O . LYS A 1 101 ? -9.083 -3.130 -22.913 1.00 54.66 101 LYS A O 1
ATOM 825 N N . LEU A 1 102 ? -9.736 -5.241 -23.278 1.00 50.34 102 LEU A N 1
ATOM 826 C CA . LEU A 1 102 ? -11.173 -4.999 -23.096 1.00 50.34 102 LEU A CA 1
ATOM 827 C C . LEU A 1 102 ? -11.599 -5.048 -21.615 1.00 50.34 102 LEU A C 1
ATOM 829 O O . LEU A 1 102 ? -12.642 -4.520 -21.237 1.00 50.34 102 LEU A O 1
ATOM 833 N N . ARG A 1 103 ? -10.795 -5.694 -20.759 1.00 49.91 103 ARG A N 1
ATOM 834 C CA . ARG A 1 103 ? -11.105 -5.965 -19.345 1.00 49.91 103 ARG A CA 1
ATOM 835 C C . ARG A 1 103 ? -10.458 -5.001 -18.351 1.00 49.91 103 ARG A C 1
ATOM 837 O O . ARG A 1 103 ? -10.517 -5.285 -17.157 1.00 49.91 103 ARG A O 1
ATOM 844 N N . GLN A 1 104 ? -9.921 -3.856 -18.773 1.00 51.62 104 GLN A N 1
ATOM 845 C CA . GLN A 1 104 ? -9.322 -2.871 -17.852 1.00 51.62 104 GLN A CA 1
ATOM 846 C C . GLN A 1 104 ? -10.275 -2.417 -16.724 1.00 51.62 104 GLN A C 1
ATOM 848 O O . GLN A 1 104 ? -9.825 -2.140 -15.617 1.00 51.62 104 GLN A O 1
ATOM 853 N N . LYS A 1 105 ? -11.601 -2.436 -16.945 1.00 45.28 105 LYS A N 1
ATOM 854 C CA . LYS A 1 105 ? -12.607 -2.167 -15.894 1.00 45.28 105 LYS A CA 1
ATOM 855 C C . LYS A 1 105 ? -12.752 -3.277 -14.834 1.00 45.28 105 LYS A C 1
ATOM 857 O O . LYS A 1 105 ? -13.251 -3.005 -13.748 1.00 45.28 105 LYS A O 1
ATOM 862 N N . ILE A 1 106 ? -12.350 -4.514 -15.137 1.00 48.59 106 ILE A N 1
ATOM 863 C CA . ILE A 1 106 ? -12.558 -5.711 -14.293 1.00 48.59 106 ILE A CA 1
ATOM 864 C C . ILE A 1 106 ? -11.221 -6.255 -13.747 1.00 48.59 106 ILE A C 1
ATOM 866 O O . ILE A 1 106 ? -11.195 -6.866 -12.682 1.00 48.59 106 ILE A O 1
ATOM 870 N N . LEU A 1 107 ? -10.100 -6.025 -14.441 1.00 52.75 107 LEU A N 1
ATOM 871 C CA . LEU A 1 107 ? -8.749 -6.427 -14.033 1.00 52.75 107 LEU A CA 1
ATOM 872 C C . LEU A 1 107 ? -7.834 -5.196 -13.895 1.00 52.75 107 LEU A C 1
ATOM 874 O O . LEU A 1 107 ? -7.247 -4.772 -14.889 1.00 52.75 107 LEU A O 1
ATOM 878 N N . PRO A 1 108 ? -7.637 -4.663 -12.678 1.00 55.97 108 PRO A N 1
ATOM 879 C CA . PRO A 1 108 ? -6.695 -3.568 -12.435 1.00 55.97 108 PRO A CA 1
ATOM 880 C C . PRO A 1 108 ? -5.224 -4.020 -12.364 1.00 55.97 108 PRO A C 1
ATOM 882 O O . PRO A 1 108 ? -4.334 -3.179 -12.356 1.00 55.97 108 PRO A O 1
ATOM 885 N N . VAL A 1 109 ? -4.949 -5.333 -12.348 1.00 56.00 109 VAL A N 1
ATOM 886 C CA . VAL A 1 109 ? -3.587 -5.896 -12.222 1.00 56.00 109 VAL A CA 1
ATOM 887 C C . VAL A 1 109 ? -2.619 -5.375 -13.293 1.00 56.00 109 VAL A C 1
ATOM 889 O O . VAL A 1 109 ? -1.555 -4.891 -12.919 1.00 56.00 109 VAL A O 1
ATOM 892 N N . PRO A 1 110 ? -2.946 -5.422 -14.603 1.00 58.94 110 PRO A N 1
ATOM 893 C CA . PRO A 1 110 ? -2.006 -4.986 -15.633 1.00 58.94 110 PRO A CA 1
ATOM 894 C C . PRO A 1 110 ? -1.742 -3.485 -15.553 1.00 58.94 110 PRO A C 1
ATOM 896 O O . PRO A 1 110 ? -0.614 -3.071 -15.755 1.00 58.94 110 PRO A O 1
ATOM 899 N N . VAL A 1 111 ? -2.760 -2.693 -15.198 1.00 64.50 111 VAL A N 1
ATOM 900 C CA . VAL A 1 111 ? -2.648 -1.235 -15.060 1.00 64.50 111 VAL A CA 1
ATOM 901 C C . VAL A 1 111 ? -1.728 -0.869 -13.899 1.00 64.50 111 VAL A C 1
ATOM 903 O O . VAL A 1 111 ? -0.910 0.029 -14.037 1.00 64.50 111 VAL A O 1
ATOM 906 N N . LEU A 1 112 ? -1.820 -1.577 -12.770 1.00 64.31 112 LEU A N 1
ATOM 907 C CA . LEU A 1 112 ? -0.918 -1.356 -11.640 1.00 64.31 112 LEU A CA 1
ATOM 908 C C . LEU A 1 112 ? 0.522 -1.729 -11.979 1.00 64.31 112 LEU A C 1
ATOM 910 O O . LEU A 1 112 ? 1.426 -0.955 -11.689 1.00 64.31 112 LEU A O 1
ATOM 914 N N . PHE A 1 113 ? 0.740 -2.880 -12.619 1.00 65.44 113 PHE A N 1
ATOM 915 C CA . PHE A 1 113 ? 2.082 -3.252 -13.062 1.00 65.44 113 PHE A CA 1
ATOM 916 C C . PHE A 1 113 ? 2.618 -2.275 -14.106 1.00 65.44 113 PHE A C 1
ATOM 918 O O . PHE A 1 113 ? 3.761 -1.870 -13.994 1.00 65.44 113 PHE A O 1
ATOM 925 N N . GLU A 1 114 ? 1.809 -1.847 -15.074 1.00 69.31 114 GLU A N 1
ATOM 926 C CA . GLU A 1 114 ? 2.204 -0.851 -16.074 1.00 69.31 114 GLU A CA 1
ATOM 927 C C . GLU A 1 114 ? 2.560 0.492 -15.428 1.00 69.31 114 GLU A C 1
ATOM 929 O O . GLU A 1 114 ? 3.561 1.092 -15.800 1.00 69.31 114 GLU A O 1
ATOM 934 N N . GLN A 1 115 ? 1.800 0.939 -14.422 1.00 69.25 115 GLN A N 1
ATOM 935 C CA . GLN A 1 115 ? 2.150 2.125 -13.636 1.00 69.25 115 GLN A CA 1
ATOM 936 C C . GLN A 1 115 ? 3.487 1.944 -12.911 1.00 69.25 115 GLN A C 1
ATOM 938 O O . GLN A 1 115 ? 4.320 2.840 -12.957 1.00 69.25 115 GLN A O 1
ATOM 943 N N . VAL A 1 116 ? 3.714 0.780 -12.296 1.00 68.12 116 VAL A N 1
ATOM 944 C CA . VAL A 1 116 ? 4.987 0.455 -11.638 1.00 68.12 116 VAL A CA 1
ATOM 945 C C . VAL A 1 116 ? 6.147 0.440 -12.622 1.00 68.12 116 VAL A C 1
ATOM 947 O O . VAL A 1 116 ? 7.157 1.082 -12.362 1.00 68.12 116 VAL A O 1
ATOM 950 N N . TYR A 1 117 ? 5.998 -0.231 -13.761 1.00 68.19 117 TYR A N 1
ATOM 951 C CA . TYR A 1 117 ? 7.038 -0.297 -14.782 1.00 68.19 117 TYR A CA 1
ATOM 952 C C . TYR A 1 117 ? 7.349 1.077 -15.367 1.00 68.19 117 TYR A C 1
ATOM 954 O O . TYR A 1 117 ? 8.516 1.438 -15.412 1.00 68.19 117 TYR A O 1
ATOM 962 N N . ARG A 1 118 ? 6.332 1.879 -15.708 1.00 75.12 118 ARG A N 1
ATOM 963 C CA . ARG A 1 118 ? 6.540 3.250 -16.199 1.00 75.12 118 ARG A CA 1
ATOM 964 C C . ARG A 1 118 ? 7.302 4.111 -15.200 1.00 75.12 118 ARG A C 1
ATOM 966 O O . ARG A 1 118 ? 8.281 4.731 -15.567 1.00 75.12 118 ARG A O 1
ATOM 973 N N . THR A 1 119 ? 6.902 4.105 -13.929 1.00 71.31 119 THR A N 1
ATOM 974 C CA . THR A 1 119 ? 7.597 4.895 -12.901 1.00 71.31 119 THR A CA 1
ATOM 975 C C . THR A 1 119 ? 9.033 4.418 -12.659 1.00 71.31 119 THR A C 1
ATOM 977 O O . THR A 1 119 ? 9.887 5.219 -12.286 1.00 71.31 119 THR A O 1
ATOM 980 N N . ILE A 1 120 ? 9.319 3.126 -12.850 1.00 71.19 120 ILE A N 1
ATOM 981 C CA . ILE A 1 120 ? 10.690 2.608 -12.798 1.00 71.19 120 ILE A CA 1
ATOM 982 C C . ILE A 1 120 ? 11.489 3.085 -14.014 1.00 71.19 120 ILE A C 1
ATOM 984 O O . ILE A 1 120 ? 12.601 3.570 -13.819 1.00 71.19 120 ILE A O 1
ATOM 988 N N . ASP A 1 121 ? 10.928 2.983 -15.220 1.00 75.75 121 ASP A N 1
ATOM 989 C CA . ASP A 1 121 ? 11.571 3.435 -16.460 1.00 75.75 121 ASP A CA 1
ATOM 990 C C . ASP A 1 121 ? 11.877 4.939 -16.402 1.00 75.75 121 ASP A C 1
ATOM 992 O O . ASP A 1 121 ? 13.027 5.325 -16.591 1.00 75.75 121 ASP A O 1
ATOM 996 N N . ASP A 1 122 ? 10.913 5.769 -15.985 1.00 78.94 122 ASP A N 1
ATOM 997 C CA . ASP A 1 122 ? 11.100 7.219 -15.820 1.00 78.94 122 ASP A CA 1
ATOM 998 C C . ASP A 1 122 ? 12.284 7.536 -14.879 1.00 78.94 122 ASP A C 1
ATOM 1000 O O . ASP A 1 122 ? 13.091 8.427 -15.138 1.00 78.94 122 ASP A O 1
ATOM 1004 N N . ARG A 1 123 ? 12.447 6.769 -13.791 1.00 69.31 123 ARG A N 1
ATOM 1005 C CA . ARG A 1 123 ? 13.571 6.938 -12.851 1.00 69.31 123 ARG A CA 1
ATOM 1006 C C . ARG A 1 123 ? 14.904 6.444 -13.390 1.00 69.31 123 ARG A C 1
ATOM 1008 O O . ARG A 1 123 ? 15.946 6.902 -12.919 1.00 69.31 123 ARG A O 1
ATOM 1015 N N . ILE A 1 124 ? 14.895 5.457 -14.279 1.00 74.62 124 ILE A N 1
ATOM 1016 C CA . ILE A 1 124 ? 16.110 5.009 -14.960 1.00 74.62 124 ILE A CA 1
ATOM 1017 C C . ILE A 1 124 ? 16.547 6.107 -15.928 1.00 74.62 124 ILE A C 1
ATOM 1019 O O . ILE A 1 124 ? 17.711 6.498 -15.887 1.00 74.62 124 ILE A O 1
ATOM 1023 N N . ASP A 1 125 ? 15.613 6.669 -16.693 1.00 77.88 125 ASP A N 1
ATOM 1024 C CA . ASP A 1 125 ? 15.880 7.757 -17.634 1.00 77.88 125 ASP A CA 1
ATOM 1025 C C . ASP A 1 125 ? 16.412 9.009 -16.920 1.00 77.88 125 ASP A C 1
ATOM 1027 O O . ASP A 1 125 ? 17.428 9.566 -17.334 1.00 77.88 125 ASP A O 1
ATOM 1031 N N . GLU A 1 126 ? 15.821 9.407 -15.786 1.00 75.50 126 GLU A N 1
ATOM 1032 C CA . GLU A 1 126 ? 16.325 10.520 -14.963 1.00 75.50 126 GLU A CA 1
ATOM 1033 C C . GLU A 1 126 ? 17.769 10.300 -14.476 1.00 75.50 126 GLU A C 1
ATOM 1035 O O . GLU A 1 126 ? 18.568 11.239 -14.463 1.00 75.50 126 GLU A O 1
ATOM 1040 N N . ARG A 1 127 ? 18.135 9.067 -14.095 1.00 70.38 127 ARG A N 1
ATOM 1041 C CA . ARG A 1 127 ? 19.508 8.734 -13.671 1.00 70.38 127 ARG A CA 1
ATOM 1042 C C . ARG A 1 127 ? 20.491 8.760 -14.833 1.00 70.38 127 ARG A C 1
ATOM 1044 O O . ARG A 1 127 ? 21.600 9.249 -14.661 1.00 70.38 127 ARG A O 1
ATOM 1051 N N . VAL A 1 128 ? 20.082 8.244 -15.992 1.00 70.62 128 VAL A N 1
ATOM 1052 C CA . VAL A 1 128 ? 20.904 8.245 -17.210 1.00 70.62 128 VAL A CA 1
ATOM 1053 C C . VAL A 1 128 ? 21.170 9.678 -17.669 1.00 70.62 128 VAL A C 1
ATOM 1055 O O . VAL A 1 128 ? 22.308 10.011 -17.983 1.00 70.62 128 VAL A O 1
ATOM 1058 N N . ILE A 1 129 ? 20.151 10.543 -17.640 1.00 69.69 129 ILE A N 1
ATOM 1059 C CA . ILE A 1 129 ? 20.301 11.966 -17.964 1.00 69.69 129 ILE A CA 1
ATOM 1060 C C . ILE A 1 129 ? 21.256 12.639 -16.972 1.00 69.69 129 ILE A C 1
ATOM 1062 O O . ILE A 1 129 ? 22.149 13.367 -17.389 1.00 69.69 129 ILE A O 1
ATOM 1066 N N . TYR A 1 130 ? 21.102 12.396 -15.667 1.00 62.56 130 TYR A N 1
ATOM 1067 C CA . TYR A 1 130 ? 21.947 13.011 -14.638 1.00 62.56 130 TYR A CA 1
ATOM 1068 C C . TYR A 1 130 ? 23.436 12.634 -14.752 1.00 62.56 130 TYR A C 1
ATOM 1070 O O . TYR A 1 130 ? 24.284 13.511 -14.598 1.00 62.56 130 TYR A O 1
ATOM 1078 N N . ASP A 1 131 ? 23.761 11.375 -15.064 1.00 60.81 131 ASP A N 1
ATOM 1079 C CA . ASP A 1 131 ? 25.151 10.949 -15.299 1.00 60.81 131 ASP A CA 1
ATOM 1080 C C . ASP A 1 131 ? 25.766 11.651 -16.527 1.00 60.81 131 ASP A C 1
ATOM 1082 O O . ASP A 1 131 ? 26.931 12.050 -16.492 1.00 60.81 131 ASP A O 1
ATOM 1086 N N . ASP A 1 132 ? 24.987 11.884 -17.588 1.00 65.69 132 ASP A N 1
ATOM 1087 C CA . ASP A 1 132 ? 25.459 12.571 -18.802 1.00 65.69 132 ASP A CA 1
ATOM 1088 C C . ASP A 1 132 ? 25.833 14.045 -18.526 1.00 65.69 132 ASP A C 1
ATOM 1090 O O . ASP A 1 132 ? 26.841 14.541 -19.028 1.00 65.69 132 ASP A O 1
ATOM 1094 N N . TRP A 1 133 ? 25.097 14.727 -17.634 1.00 58.56 133 TRP A N 1
ATOM 1095 C CA . TRP A 1 133 ? 25.399 16.104 -17.203 1.00 58.56 133 TRP A CA 1
ATOM 1096 C C . TRP A 1 133 ? 26.645 16.237 -16.317 1.00 58.56 133 TRP A C 1
ATOM 1098 O O . TRP A 1 133 ? 27.238 17.310 -16.279 1.00 58.56 133 TRP A O 1
ATOM 1108 N N . ILE A 1 134 ? 27.035 15.193 -15.579 1.00 60.81 134 ILE A N 1
ATOM 1109 C CA . ILE A 1 134 ? 28.236 15.213 -14.718 1.00 60.81 134 ILE A CA 1
ATOM 1110 C C . ILE A 1 134 ? 29.512 14.909 -15.518 1.00 60.81 134 ILE A C 1
ATOM 1112 O O . ILE A 1 134 ? 30.616 15.220 -15.071 1.00 60.81 134 ILE A O 1
ATOM 1116 N N . THR A 1 135 ? 29.368 14.310 -16.702 1.00 61.28 135 THR A N 1
ATOM 1117 C CA . THR A 1 135 ? 30.494 13.886 -17.546 1.00 61.28 135 THR A CA 1
ATOM 1118 C C . THR A 1 135 ? 30.888 14.934 -18.608 1.00 61.28 135 THR A C 1
ATOM 1120 O O . THR A 1 135 ? 31.844 14.707 -19.353 1.00 61.28 135 THR A O 1
ATOM 1123 N N . GLN A 1 136 ? 30.187 16.077 -18.664 1.00 49.28 136 GLN A N 1
ATOM 1124 C CA . GLN A 1 136 ? 30.520 17.272 -19.462 1.00 49.28 136 GLN A CA 1
ATOM 1125 C C . GLN A 1 136 ? 31.174 18.360 -18.607 1.00 49.28 136 GLN A C 1
ATOM 1127 O O . GLN A 1 136 ? 32.087 19.033 -19.140 1.00 49.28 136 GLN A O 1
#

Solvent-accessible surface area (backbone atoms only — not comparable to full-atom values): 8093 Å² total; per-residue (Å²): 132,89,56,67,79,73,49,45,64,60,47,52,55,44,49,53,52,48,51,52,56,47,58,74,42,64,87,53,74,97,70,69,63,66,60,57,50,52,43,47,56,48,46,46,49,42,33,70,64,62,59,48,85,77,82,57,69,92,73,56,79,56,58,66,52,47,47,63,59,72,69,51,68,76,85,43,68,70,55,57,53,30,72,75,34,86,74,44,34,64,52,51,51,51,50,54,59,65,48,42,79,80,32,55,92,79,47,52,63,65,58,53,51,50,52,40,51,49,54,44,50,55,53,49,52,54,51,55,53,53,54,56,67,73,75,109

Secondary structure (DSSP, 8-state):
---HHHHHHHHHHHHHHHHHHHHHHHTSS---HHHHHHHHHHHHHHHHHS---S--TTTSTHHHHHHHHHT--S--HHHHHHHH-TTHHHHHHHHHHHHTTT-TTT--HHHHHHHHHHHHHHHHHHHHHHHHHH--

pLDDT: mean 70.82, std 11.01, range [43.5, 91.62]

Mean predicted aligned error: 13.52 Å

InterPro domains:
  IPR001128 Cytochrome P450 [PF00067] (6-123)
  IPR036396 Cytochrome P450 superfamily [G3DSA:1.10.630.10] (2-132)
  IPR036396 Cytochrome P450 superfamily [SSF48264] (4-133)

Organism: Strongylus vulgaris (NCBI:txid40348)

Foldseek 3Di:
DDDPVVLVVVLVQLVVVLVVVCVVCVPDDDDDVVLSVVLSVVQSCCCVLLVDPHRCRPVDCVVVLVCLVVVPPCPDVLNVVLVVDVVVVVVVVVVCVVCVVVCVVNHVPVVVVVSSVVSVVVVVVVVVVVVVVVVD

Radius of gyration: 19.94 Å; Cα contacts (8 Å, |Δi|>4):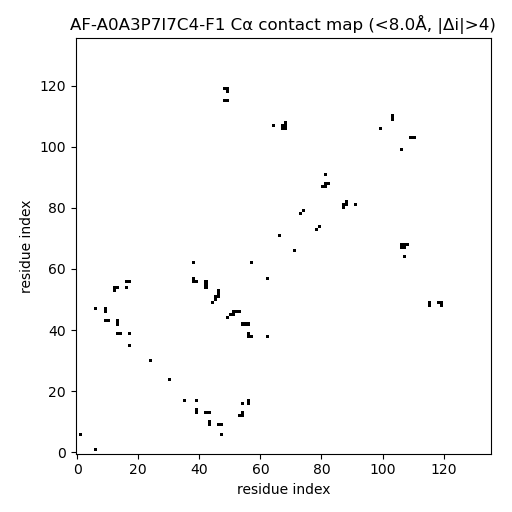 55; chains: 1; bounding box: 46×48×47 Å